Protein AF-A0A955P7U3-F1 (afdb_monomer_lite)

Radius of gyration: 18.77 Å; chains: 1; bounding box: 38×23×50 Å

Structure (mmCIF, N/CA/C/O backbone):
data_AF-A0A955P7U3-F1
#
_entry.id   AF-A0A955P7U3-F1
#
loop_
_atom_site.group_PDB
_atom_site.id
_atom_site.type_symbol
_atom_site.label_atom_id
_atom_site.label_alt_id
_atom_site.label_comp_id
_atom_site.label_asym_id
_atom_site.label_entity_id
_atom_site.label_seq_id
_atom_site.pdbx_PDB_ins_code
_atom_site.Cartn_x
_atom_site.Cartn_y
_atom_site.Cartn_z
_atom_site.occupancy
_atom_site.B_iso_or_equiv
_atom_site.auth_seq_id
_atom_site.auth_comp_id
_atom_site.auth_asym_id
_atom_site.auth_atom_id
_atom_site.pdbx_PDB_model_num
ATOM 1 N N . ALA A 1 1 ? -7.203 8.212 30.049 1.00 80.00 1 ALA A N 1
ATOM 2 C CA . ALA A 1 1 ? -6.103 8.626 29.146 1.00 80.00 1 ALA A CA 1
ATOM 3 C C . ALA A 1 1 ? -5.777 7.527 28.139 1.00 80.00 1 ALA A C 1
ATOM 5 O O . ALA A 1 1 ? -5.871 7.782 26.947 1.00 80.00 1 ALA A O 1
ATOM 6 N N . LEU A 1 2 ? -5.484 6.306 28.605 1.00 91.56 2 LEU A N 1
ATOM 7 C CA . LEU A 1 2 ? -5.196 5.156 27.741 1.00 91.56 2 LEU A CA 1
ATOM 8 C C . LEU A 1 2 ? -6.359 4.787 26.799 1.00 91.56 2 LEU A C 1
ATOM 10 O O . LEU A 1 2 ? -6.129 4.524 25.629 1.00 91.56 2 LEU A O 1
ATOM 14 N N . GLU A 1 3 ? -7.604 4.825 27.283 1.00 92.25 3 GLU A N 1
ATOM 15 C CA . GLU A 1 3 ? -8.786 4.514 26.459 1.00 92.25 3 GLU A CA 1
ATOM 16 C C . GLU A 1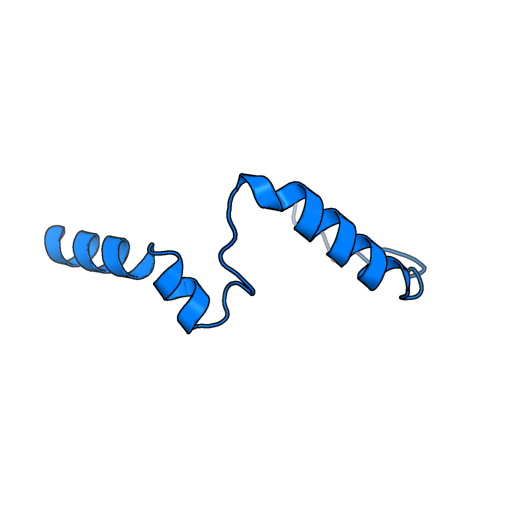 3 ? -8.952 5.486 25.287 1.00 92.25 3 GLU A C 1
ATOM 18 O O . GLU A 1 3 ? -9.094 5.047 24.154 1.00 92.25 3 GLU A O 1
ATOM 23 N N . LYS A 1 4 ? -8.807 6.796 25.537 1.00 92.12 4 LYS A N 1
ATOM 24 C CA . LYS A 1 4 ? -8.800 7.818 24.477 1.00 92.12 4 LYS A CA 1
ATOM 25 C C . LYS A 1 4 ? -7.687 7.579 23.459 1.00 92.12 4 LYS A C 1
ATOM 27 O O . LYS A 1 4 ? -7.893 7.776 22.270 1.00 92.12 4 LYS A O 1
ATOM 32 N N . LEU A 1 5 ? -6.504 7.165 23.920 1.00 92.38 5 LEU A N 1
ATOM 33 C CA . LEU A 1 5 ? -5.399 6.840 23.024 1.00 92.38 5 LEU A CA 1
ATOM 34 C C . LEU A 1 5 ? -5.756 5.638 22.144 1.00 92.38 5 LEU A C 1
ATOM 36 O O . LEU A 1 5 ? -5.590 5.705 20.931 1.00 92.38 5 LEU A O 1
ATOM 40 N N . ARG A 1 6 ? -6.291 4.566 22.738 1.00 94.56 6 ARG A N 1
ATOM 41 C CA . ARG A 1 6 ? -6.698 3.362 22.004 1.00 94.56 6 ARG A CA 1
ATOM 42 C C . ARG A 1 6 ? -7.750 3.677 20.946 1.00 94.56 6 ARG A C 1
ATOM 44 O O . ARG A 1 6 ? -7.617 3.229 19.817 1.00 94.56 6 ARG A O 1
ATOM 51 N N . GLU A 1 7 ? -8.734 4.496 21.295 1.00 95.00 7 GLU A N 1
ATOM 52 C CA . GLU A 1 7 ? -9.797 4.917 20.384 1.00 95.00 7 GLU A CA 1
ATOM 53 C C . GLU A 1 7 ? -9.248 5.678 19.165 1.00 95.00 7 GLU A C 1
ATOM 55 O O . GLU A 1 7 ? -9.632 5.391 18.032 1.00 95.00 7 GLU A O 1
ATOM 60 N N . VAL A 1 8 ? -8.277 6.578 19.365 1.00 93.44 8 VAL A N 1
ATOM 61 C CA . VAL A 1 8 ? -7.592 7.270 18.257 1.00 93.44 8 VAL A CA 1
ATOM 62 C C . VAL A 1 8 ? -6.863 6.278 17.345 1.00 93.44 8 VAL A C 1
ATOM 64 O O . VAL A 1 8 ? -6.940 6.392 16.119 1.00 93.44 8 VAL A O 1
ATOM 67 N N . TYR A 1 9 ? -6.174 5.286 17.912 1.00 93.81 9 TYR A N 1
ATOM 68 C CA . TYR A 1 9 ? -5.495 4.265 17.111 1.00 93.81 9 TYR A CA 1
ATOM 69 C C . TYR A 1 9 ? -6.480 3.373 16.355 1.00 93.81 9 TYR A C 1
ATOM 71 O O . TYR A 1 9 ? -6.268 3.119 15.176 1.00 93.81 9 TYR A O 1
ATOM 79 N N . GLU A 1 10 ? -7.580 2.947 16.976 1.00 93.06 10 GLU A N 1
ATOM 80 C CA . GLU A 1 10 ? -8.602 2.135 16.301 1.00 93.06 10 GLU A CA 1
ATOM 81 C C . GLU A 1 10 ? -9.225 2.884 15.113 1.00 93.06 10 GLU A C 1
ATOM 83 O O . GLU A 1 10 ? -9.401 2.310 14.037 1.00 93.06 10 GLU A O 1
ATOM 88 N N . GLN A 1 11 ? -9.482 4.187 15.260 1.00 91.25 11 GLN A N 1
ATOM 89 C CA . GLN A 1 11 ? -10.016 5.012 14.172 1.00 91.25 11 GLN A CA 1
ATOM 90 C C . GLN A 1 11 ? -9.017 5.212 13.027 1.00 91.25 11 GLN A C 1
ATOM 92 O O . GLN A 1 11 ? -9.406 5.214 11.856 1.00 91.25 11 GLN A O 1
ATO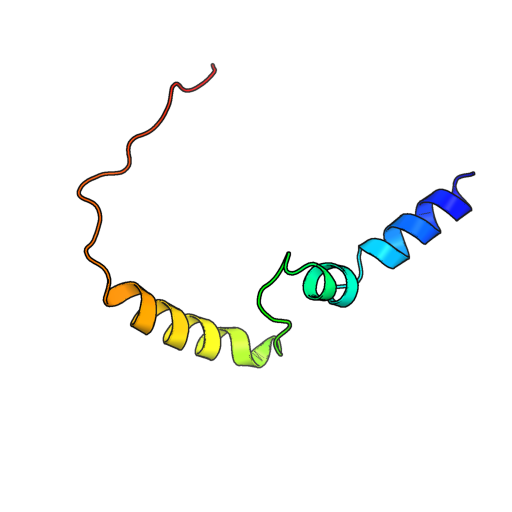M 97 N N . THR A 1 12 ? -7.739 5.406 13.352 1.00 92.62 12 THR A N 1
ATOM 98 C CA . THR A 1 12 ? -6.691 5.687 12.359 1.00 92.62 12 THR A CA 1
ATOM 99 C C . THR A 1 12 ? -6.141 4.422 11.694 1.00 92.62 12 THR A C 1
ATOM 101 O O . THR A 1 12 ? -5.673 4.496 10.561 1.00 92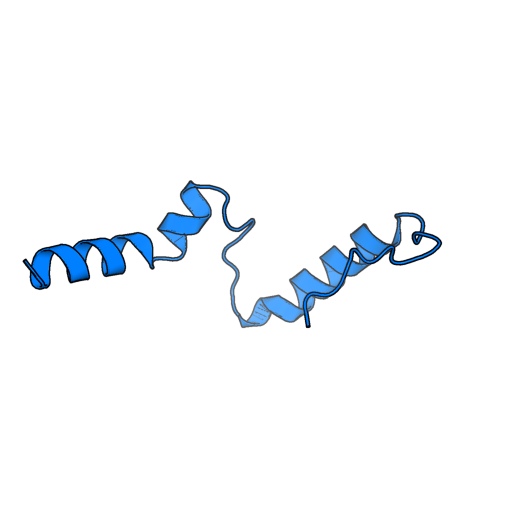.62 12 THR A O 1
ATOM 104 N N . ALA A 1 13 ? -6.258 3.255 12.338 1.00 94.12 13 ALA A N 1
ATOM 105 C CA . ALA A 1 13 ? -5.814 1.962 11.808 1.00 94.12 13 ALA A CA 1
ATOM 106 C C . ALA A 1 13 ? -6.738 1.378 10.726 1.00 94.12 13 ALA A C 1
ATOM 108 O O . ALA A 1 13 ? -6.377 0.410 10.056 1.00 94.12 13 ALA A O 1
ATOM 109 N N . SER A 1 14 ? -7.934 1.939 10.546 1.00 94.94 14 SER A N 1
ATOM 110 C CA . SER A 1 14 ? -8.861 1.487 9.511 1.00 94.94 14 SER A CA 1
ATOM 111 C C . SER A 1 14 ? -8.285 1.721 8.101 1.00 94.94 14 SER A C 1
ATOM 113 O O . SER A 1 14 ? -7.884 2.845 7.792 1.00 94.94 14 SER A O 1
ATOM 115 N N . PRO A 1 15 ? -8.326 0.732 7.185 1.00 95.38 15 PRO A N 1
ATOM 116 C CA . PRO A 1 15 ? -7.905 0.919 5.792 1.00 95.38 15 PRO A CA 1
ATOM 117 C C . PRO A 1 15 ? -8.627 2.078 5.091 1.00 95.38 15 PRO A C 1
ATOM 119 O O . PRO A 1 15 ? -8.037 2.794 4.286 1.00 95.38 15 PRO A O 1
ATOM 122 N N . TYR A 1 16 ? -9.890 2.327 5.447 1.00 95.56 16 TYR A N 1
ATOM 123 C CA . TYR A 1 16 ? -10.673 3.445 4.914 1.00 95.56 16 TYR A CA 1
ATOM 124 C C . TYR A 1 16 ? -10.141 4.809 5.373 1.00 95.56 16 TYR A C 1
ATOM 126 O O . TYR A 1 16 ? -10.214 5.798 4.637 1.00 95.56 16 TYR A O 1
ATOM 134 N N . HIS A 1 17 ? -9.563 4.875 6.574 1.00 96.06 17 HIS A N 1
ATOM 135 C CA . HIS A 1 17 ? -8.901 6.078 7.067 1.00 96.06 17 HIS A CA 1
ATOM 136 C C . HIS A 1 17 ? -7.658 6.416 6.232 1.00 96.06 17 HIS A C 1
ATOM 138 O O . HIS A 1 17 ? -7.432 7.587 5.921 1.00 96.06 17 HIS A O 1
ATOM 144 N N . ALA A 1 18 ? -6.892 5.401 5.825 1.00 96.94 18 ALA A N 1
ATOM 145 C CA . ALA A 1 18 ? -5.747 5.564 4.933 1.00 96.94 18 ALA A CA 1
ATOM 146 C C . ALA A 1 18 ? -6.184 5.927 3.501 1.00 96.94 18 ALA A C 1
ATOM 148 O O . ALA A 1 18 ? -5.658 6.873 2.915 1.00 96.94 18 ALA A O 1
ATOM 149 N N . ALA A 1 19 ? -7.194 5.235 2.961 1.00 97.00 19 ALA A N 1
ATOM 150 C CA . ALA A 1 19 ? -7.691 5.461 1.601 1.00 97.00 19 ALA A CA 1
ATOM 151 C C . ALA A 1 19 ? -8.290 6.867 1.417 1.00 97.00 19 ALA A C 1
ATOM 153 O O . ALA A 1 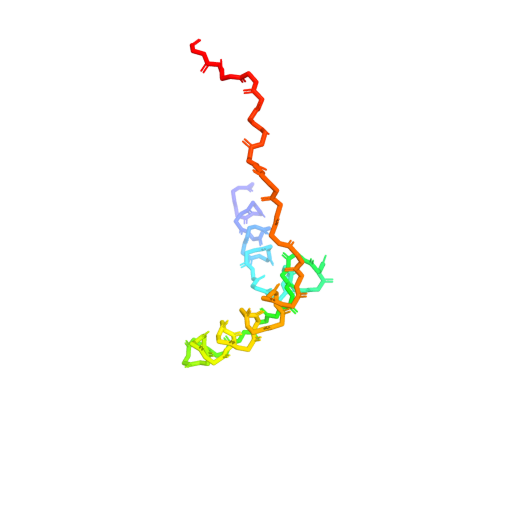19 ? -7.990 7.544 0.439 1.00 97.00 19 ALA A O 1
ATOM 154 N N . SER A 1 20 ? -9.059 7.364 2.394 1.00 96.25 20 SER A N 1
ATOM 155 C CA . SER A 1 20 ? -9.601 8.738 2.369 1.00 96.25 20 SER A CA 1
ATOM 156 C C . SER A 1 20 ? -8.532 9.840 2.355 1.00 96.25 20 SER A C 1
ATOM 158 O O . SER A 1 20 ? -8.840 10.983 2.025 1.00 96.25 20 SER A O 1
ATOM 160 N N . ARG A 1 21 ? -7.281 9.508 2.695 1.00 96.38 21 ARG A N 1
ATOM 161 C CA . ARG A 1 21 ? -6.124 10.417 2.675 1.00 96.38 21 ARG A CA 1
ATOM 162 C C . ARG A 1 21 ? -5.169 10.148 1.520 1.00 96.38 21 ARG A C 1
ATOM 164 O O . ARG A 1 21 ? -4.114 10.774 1.472 1.00 96.38 21 ARG A O 1
ATOM 171 N N . LEU A 1 22 ? -5.521 9.220 0.626 1.00 96.81 22 LEU A N 1
ATOM 172 C CA . LEU A 1 22 ? -4.669 8.776 -0.478 1.00 96.81 22 LEU A CA 1
ATOM 173 C C . LEU A 1 22 ? -3.305 8.258 0.000 1.00 96.81 22 LEU A C 1
ATOM 175 O O . LEU A 1 22 ? -2.303 8.369 -0.696 1.00 96.81 22 LEU A O 1
ATOM 179 N N . TRP A 1 23 ? -3.251 7.695 1.209 1.00 96.69 23 TRP A N 1
ATOM 180 C CA . TRP A 1 23 ? -2.056 6.985 1.677 1.00 96.69 23 TRP A CA 1
ATOM 181 C C . TRP A 1 23 ? -1.910 5.622 0.999 1.00 96.69 23 TRP A C 1
ATOM 183 O O . TRP A 1 23 ? -0.824 5.053 0.974 1.00 96.69 23 TRP A O 1
ATOM 193 N N . VAL A 1 24 ? -3.020 5.101 0.476 1.00 96.31 24 VAL A N 1
ATOM 194 C CA . VAL A 1 24 ? -3.097 3.894 -0.342 1.00 96.31 24 VAL A CA 1
ATOM 195 C C . VAL A 1 24 ? -3.940 4.199 -1.573 1.00 96.31 24 VAL A C 1
ATOM 197 O O . VAL A 1 24 ? -4.921 4.940 -1.477 1.00 96.31 24 VAL A O 1
ATOM 200 N N . ASP A 1 25 ? -3.579 3.606 -2.707 1.00 96.19 25 ASP A N 1
ATOM 201 C CA . ASP A 1 25 ? -4.276 3.844 -3.975 1.00 96.19 25 ASP A CA 1
ATOM 202 C C . ASP A 1 25 ? -5.607 3.086 -4.067 1.00 96.19 25 ASP A C 1
ATOM 204 O O . ASP A 1 25 ? -6.564 3.566 -4.672 1.00 96.19 25 ASP A O 1
ATOM 208 N N . ALA A 1 26 ? -5.689 1.896 -3.461 1.00 96.12 26 ALA A N 1
ATOM 209 C CA . ALA A 1 26 ? -6.890 1.069 -3.476 1.00 96.12 26 ALA A CA 1
ATOM 210 C C . ALA A 1 26 ? -6.950 0.096 -2.290 1.00 96.12 26 ALA A C 1
ATOM 212 O O . ALA A 1 26 ? -5.931 -0.410 -1.820 1.00 96.12 26 ALA A O 1
ATOM 213 N N . ILE A 1 27 ? -8.173 -0.214 -1.853 1.00 97.06 27 ILE A N 1
ATOM 214 C CA . ILE A 1 27 ? -8.480 -1.372 -1.006 1.00 97.06 27 ILE A CA 1
ATOM 215 C C . ILE A 1 27 ? -9.025 -2.451 -1.942 1.00 97.06 27 ILE A C 1
ATOM 217 O O . ILE A 1 27 ? -10.030 -2.219 -2.610 1.00 97.06 27 ILE A O 1
ATOM 221 N N . ILE A 1 28 ? -8.365 -3.606 -2.003 1.00 97.50 28 ILE A N 1
ATOM 222 C CA . ILE A 1 28 ? -8.702 -4.695 -2.934 1.00 97.50 28 ILE A CA 1
ATOM 223 C C . ILE A 1 28 ? -9.096 -5.969 -2.185 1.00 97.50 28 ILE A C 1
ATOM 225 O O . ILE A 1 28 ? -8.703 -6.164 -1.030 1.00 97.50 28 ILE A O 1
ATOM 229 N N . ASP A 1 29 ? -9.841 -6.858 -2.846 1.00 98.06 29 ASP A N 1
ATOM 230 C CA . ASP A 1 29 ? -10.044 -8.213 -2.333 1.00 98.06 29 ASP A CA 1
ATOM 231 C C . ASP A 1 29 ? -8.687 -8.943 -2.308 1.00 98.06 29 ASP A C 1
ATOM 233 O O . ASP A 1 29 ? -7.980 -8.950 -3.322 1.00 98.06 29 ASP A O 1
ATOM 237 N N . PRO A 1 30 ? -8.300 -9.602 -1.198 1.00 98.12 30 PRO A N 1
ATOM 238 C CA . PRO A 1 30 ? -7.043 -10.346 -1.132 1.00 98.12 30 PRO A CA 1
ATOM 239 C C . PRO A 1 30 ? -6.849 -11.352 -2.278 1.00 98.12 30 PRO A C 1
ATOM 241 O O . PRO A 1 30 ? -5.716 -11.596 -2.702 1.00 98.12 30 PRO A O 1
ATOM 244 N N . ARG A 1 31 ? -7.939 -11.909 -2.820 1.00 98.50 31 ARG A N 1
ATOM 245 C CA . ARG A 1 31 ? -7.929 -12.852 -3.951 1.00 98.50 31 ARG A CA 1
ATOM 246 C C . ARG A 1 31 ? -7.543 -12.192 -5.278 1.00 98.50 31 ARG A C 1
ATOM 248 O O . ARG A 1 31 ? -7.009 -12.868 -6.156 1.00 98.50 31 ARG A O 1
ATOM 255 N N . GLU A 1 32 ? -7.760 -10.887 -5.417 1.00 98.31 32 GLU A N 1
ATOM 256 C CA . GLU A 1 32 ? -7.459 -10.113 -6.630 1.00 98.31 32 GLU A CA 1
ATOM 257 C C . GLU A 1 32 ? -6.009 -9.613 -6.680 1.00 98.31 32 GLU A C 1
ATOM 259 O O . GLU A 1 32 ? -5.538 -9.189 -7.736 1.00 98.31 32 GLU A O 1
ATOM 264 N N . THR A 1 33 ? -5.254 -9.737 -5.581 1.00 98.31 33 THR A N 1
ATOM 265 C CA . THR A 1 33 ? -3.862 -9.262 -5.460 1.00 98.31 33 THR A CA 1
ATOM 266 C C . THR A 1 33 ? -2.981 -9.670 -6.644 1.00 98.31 33 THR A C 1
ATOM 268 O O . THR A 1 33 ? -2.239 -8.849 -7.181 1.00 98.31 33 THR A O 1
ATOM 271 N N . ARG A 1 34 ? -3.074 -10.928 -7.104 1.00 98.31 34 ARG A N 1
ATOM 272 C CA . ARG A 1 34 ? -2.266 -11.415 -8.238 1.00 98.31 34 ARG A CA 1
ATOM 273 C C . ARG A 1 34 ? -2.596 -10.685 -9.541 1.00 98.31 34 ARG A C 1
ATOM 275 O O . 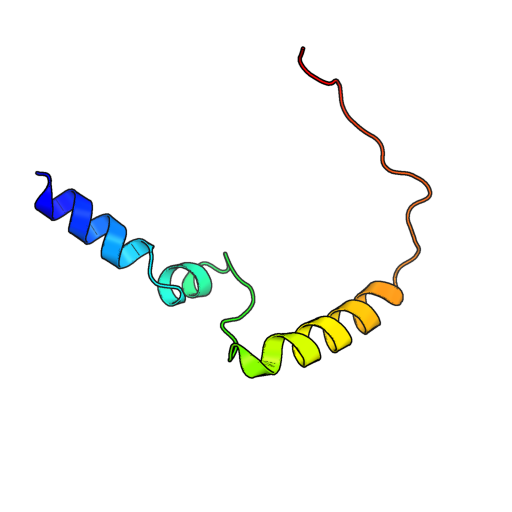ARG A 1 34 ? -1.686 -10.388 -10.308 1.00 98.31 34 ARG A O 1
ATOM 282 N N . GLN A 1 35 ? -3.877 -10.432 -9.799 1.00 98.44 35 GLN A N 1
ATOM 283 C CA . GLN A 1 35 ? -4.323 -9.761 -11.021 1.00 98.44 35 GLN A CA 1
ATOM 284 C C . GLN A 1 35 ? -3.934 -8.282 -10.999 1.00 98.44 35 GLN A C 1
ATOM 286 O O . GLN A 1 35 ? -3.427 -7.774 -11.998 1.00 98.44 35 GLN A O 1
ATOM 291 N N . ALA A 1 36 ? -4.085 -7.623 -9.845 1.00 98.00 36 ALA A N 1
ATOM 292 C CA . ALA A 1 36 ? -3.650 -6.244 -9.654 1.00 98.00 36 ALA A CA 1
ATOM 293 C C . ALA A 1 36 ? -2.143 -6.088 -9.923 1.00 98.00 36 ALA A C 1
ATOM 295 O O . ALA A 1 36 ? -1.741 -5.227 -10.703 1.00 98.00 36 ALA A O 1
ATOM 296 N N . LEU A 1 37 ? -1.310 -6.965 -9.349 1.00 97.88 37 LEU A N 1
ATOM 297 C CA . LEU A 1 37 ? 0.138 -6.934 -9.570 1.00 97.88 37 LEU A CA 1
ATOM 298 C C . LEU A 1 37 ? 0.526 -7.216 -11.028 1.00 97.88 37 LEU A C 1
ATOM 300 O O . LEU A 1 37 ? 1.382 -6.513 -11.557 1.00 97.88 37 LEU A O 1
ATOM 304 N N . ASP A 1 38 ? -0.096 -8.200 -11.690 1.00 98.25 38 ASP A N 1
ATOM 305 C CA . ASP A 1 38 ? 0.167 -8.482 -13.113 1.00 98.25 38 ASP A CA 1
ATOM 306 C C . ASP A 1 38 ? -0.144 -7.260 -13.989 1.00 98.25 38 ASP A C 1
ATOM 308 O O . ASP A 1 38 ? 0.677 -6.859 -14.815 1.00 98.25 38 ASP A O 1
ATOM 312 N N . HIS A 1 39 ? -1.294 -6.621 -13.766 1.00 97.50 39 HIS A N 1
ATOM 313 C CA . HIS A 1 39 ? -1.690 -5.432 -14.512 1.00 97.50 39 HIS A CA 1
ATOM 314 C C . HIS A 1 39 ? -0.727 -4.257 -14.288 1.00 97.50 39 HIS A C 1
ATOM 316 O O . HIS A 1 39 ? -0.249 -3.654 -15.252 1.00 97.50 39 HIS A O 1
ATOM 322 N N . LEU A 1 40 ? -0.394 -3.963 -13.028 1.00 97.25 40 LEU A N 1
ATOM 323 C CA . LEU A 1 40 ? 0.504 -2.861 -12.678 1.00 97.25 40 LEU A CA 1
ATOM 324 C C . LEU A 1 40 ? 1.916 -3.081 -13.227 1.00 97.25 40 LEU A C 1
ATOM 326 O O . LEU A 1 40 ? 2.497 -2.162 -13.799 1.00 97.25 40 LEU A O 1
ATOM 330 N N . LEU A 1 41 ? 2.456 -4.299 -13.128 1.00 96.56 41 LEU A N 1
ATOM 331 C CA . LEU A 1 41 ? 3.782 -4.616 -13.665 1.00 96.56 41 LEU A CA 1
ATOM 332 C C . LEU A 1 41 ? 3.844 -4.446 -15.185 1.00 96.56 41 LEU A C 1
ATOM 334 O O . LEU A 1 41 ? 4.832 -3.916 -15.693 1.00 96.56 41 LEU A O 1
ATOM 338 N N . ARG A 1 42 ? 2.787 -4.830 -15.915 1.00 97.06 42 ARG A N 1
ATOM 339 C CA . ARG A 1 42 ? 2.701 -4.582 -17.365 1.00 97.06 42 ARG A CA 1
ATOM 340 C C . ARG A 1 42 ? 2.765 -3.094 -17.679 1.00 97.06 42 ARG A C 1
ATOM 342 O O . ARG A 1 42 ? 3.508 -2.708 -18.575 1.00 97.06 42 ARG A O 1
ATOM 349 N N . ILE A 1 43 ? 2.034 -2.267 -16.934 1.00 96.19 43 ILE A N 1
ATOM 350 C CA . ILE A 1 43 ? 2.049 -0.811 -17.124 1.00 96.19 43 ILE A CA 1
ATOM 351 C C . ILE A 1 43 ? 3.445 -0.246 -16.838 1.00 96.19 43 ILE A C 1
ATOM 353 O O . ILE A 1 43 ? 3.991 0.479 -17.667 1.00 96.19 43 ILE A O 1
ATOM 357 N N . VAL A 1 44 ? 4.052 -0.612 -15.705 1.00 94.62 44 VAL A N 1
ATOM 358 C CA . VAL A 1 44 ? 5.380 -0.117 -15.299 1.00 94.62 44 VAL A CA 1
ATOM 359 C C . VAL A 1 44 ? 6.474 -0.542 -16.284 1.00 94.62 44 VAL A C 1
ATOM 361 O O . VAL A 1 44 ? 7.399 0.226 -16.530 1.00 94.62 44 VAL A O 1
ATOM 364 N N . SER A 1 45 ? 6.348 -1.718 -16.909 1.00 95.06 45 SER A N 1
ATOM 365 C CA . SER A 1 45 ? 7.322 -2.220 -17.893 1.00 95.06 45 SER A CA 1
ATOM 366 C C . SER A 1 45 ? 7.441 -1.379 -19.170 1.00 95.06 45 SER A C 1
ATOM 368 O O . SER A 1 45 ? 8.390 -1.557 -19.930 1.00 95.06 45 SER A O 1
ATOM 370 N N . LEU A 1 46 ? 6.499 -0.461 -19.412 1.00 95.25 46 LEU A N 1
ATOM 371 C CA . LEU A 1 46 ? 6.549 0.460 -20.549 1.00 95.25 46 LEU A CA 1
ATOM 372 C C . LEU A 1 46 ? 7.542 1.612 -20.333 1.00 95.25 46 LEU A C 1
ATOM 374 O O . LEU A 1 46 ? 7.899 2.296 -21.292 1.00 95.25 46 LEU A O 1
ATOM 378 N N . ALA A 1 47 ? 7.974 1.848 -19.092 1.00 94.56 47 ALA A N 1
ATOM 379 C CA . ALA A 1 47 ? 8.963 2.869 -18.779 1.00 94.56 47 ALA A CA 1
ATOM 380 C C . ALA A 1 47 ? 10.397 2.355 -19.032 1.00 94.56 47 ALA A C 1
ATOM 382 O O . ALA A 1 47 ? 10.682 1.179 -18.793 1.00 94.56 47 ALA A O 1
ATOM 383 N N . PRO A 1 48 ? 11.327 3.219 -19.485 1.00 91.69 48 PRO A N 1
ATOM 384 C CA . PRO A 1 48 ? 12.732 2.849 -19.613 1.00 91.69 48 PRO A CA 1
ATOM 385 C C . PRO A 1 48 ? 13.326 2.483 -18.248 1.0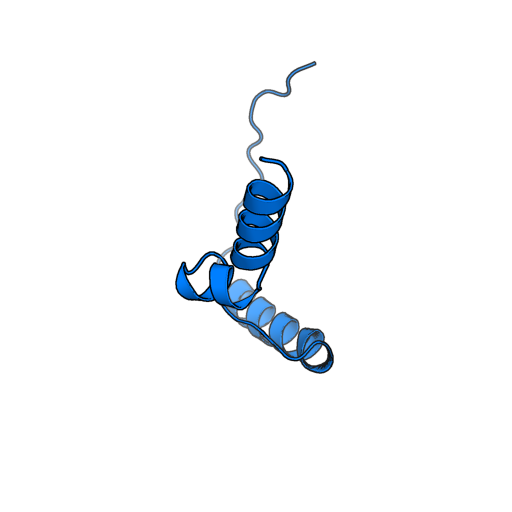0 91.69 48 PRO A C 1
ATOM 387 O O . PRO A 1 48 ? 13.070 3.150 -17.244 1.00 91.69 48 PRO A O 1
ATOM 390 N N . ILE A 1 49 ? 14.143 1.429 -18.220 1.00 88.88 49 ILE A N 1
ATOM 391 C CA . ILE A 1 49 ? 14.819 0.977 -17.002 1.00 88.88 49 ILE A CA 1
ATOM 392 C C . ILE A 1 49 ? 15.966 1.954 -16.687 1.00 88.88 49 ILE A C 1
ATOM 394 O O . ILE A 1 49 ? 16.812 2.173 -17.556 1.00 88.88 49 ILE A O 1
ATOM 398 N N . PRO A 1 50 ? 16.030 2.533 -15.472 1.00 87.88 50 PRO A N 1
ATOM 399 C CA . PRO A 1 50 ? 17.138 3.399 -15.075 1.00 87.88 50 PRO A CA 1
ATOM 400 C C . PRO A 1 50 ? 18.481 2.657 -15.111 1.00 87.88 50 PRO A C 1
ATOM 402 O O . PRO A 1 50 ? 18.568 1.512 -14.672 1.00 87.88 50 PRO A O 1
ATOM 405 N N . GLU A 1 51 ? 19.538 3.323 -15.580 1.00 86.06 51 GLU A N 1
ATOM 406 C CA . GLU A 1 51 ? 20.869 2.717 -15.781 1.00 86.06 51 GLU A CA 1
ATOM 407 C C . GLU A 1 51 ? 21.574 2.279 -14.482 1.00 86.06 51 GLU A C 1
ATOM 409 O O . GLU A 1 51 ? 22.553 1.537 -14.527 1.00 86.06 51 GLU A O 1
ATOM 414 N N . GLY A 1 52 ? 21.084 2.693 -13.311 1.00 85.19 52 GLY A N 1
ATOM 415 C CA . GLY A 1 52 ? 21.658 2.290 -12.032 1.00 85.19 52 GLY A CA 1
ATOM 416 C C . GLY A 1 52 ? 20.845 2.738 -10.821 1.00 85.19 52 GLY A C 1
ATOM 417 O O . GLY A 1 52 ? 19.978 3.608 -10.907 1.00 85.19 52 GLY A O 1
ATOM 418 N N . PHE A 1 53 ? 21.147 2.134 -9.671 1.00 90.50 53 PHE A N 1
ATOM 419 C CA . PHE A 1 53 ? 20.582 2.503 -8.376 1.00 90.50 53 PHE A CA 1
ATOM 420 C C . PHE A 1 53 ? 21.614 3.305 -7.576 1.00 90.50 53 PHE A C 1
ATOM 422 O O . PHE A 1 53 ? 22.532 2.745 -6.978 1.00 90.50 53 PHE A O 1
ATOM 429 N N . ASN A 1 54 ? 21.483 4.631 -7.605 1.00 89.62 54 ASN A N 1
ATOM 430 C CA . ASN A 1 54 ? 22.409 5.536 -6.926 1.00 89.62 54 ASN A CA 1
ATOM 431 C C . ASN A 1 54 ? 22.088 5.593 -5.427 1.00 89.62 54 ASN A C 1
ATOM 433 O O . ASN A 1 54 ? 21.120 6.230 -5.011 1.00 89.62 54 ASN A O 1
ATOM 437 N N . LEU A 1 55 ? 22.901 4.909 -4.625 1.00 91.69 55 LEU A N 1
ATOM 438 C CA . LEU A 1 55 ? 22.783 4.870 -3.168 1.00 91.69 55 LEU A CA 1
ATOM 439 C C . LEU A 1 55 ? 23.398 6.114 -2.512 1.00 91.69 55 LEU A C 1
ATOM 441 O O . LEU A 1 55 ? 24.404 6.648 -2.977 1.00 91.69 55 LEU A O 1
ATOM 445 N N . GLY A 1 56 ? 22.801 6.549 -1.399 1.00 91.94 56 GLY A N 1
ATOM 446 C CA . GLY A 1 56 ? 23.389 7.551 -0.508 1.00 91.94 56 GLY A CA 1
ATOM 447 C C . GLY A 1 56 ? 24.476 6.969 0.404 1.00 91.94 56 GLY A C 1
ATOM 448 O O . GLY A 1 56 ? 24.847 5.800 0.303 1.00 91.94 56 GLY A O 1
ATOM 449 N N . VAL A 1 57 ? 24.977 7.786 1.333 1.00 94.19 57 VAL A N 1
ATOM 450 C CA . VAL A 1 57 ? 25.952 7.343 2.342 1.00 94.19 57 VAL A CA 1
ATOM 451 C C . VAL A 1 57 ? 25.272 6.417 3.351 1.00 94.19 57 VAL A C 1
ATOM 453 O O . VAL A 1 57 ? 24.269 6.789 3.960 1.00 94.19 57 VAL A O 1
ATOM 456 N N . PHE A 1 58 ? 25.838 5.230 3.562 1.00 94.44 58 PHE A N 1
ATOM 457 C CA . PHE A 1 58 ? 25.415 4.335 4.636 1.00 94.44 58 PHE A CA 1
ATOM 458 C C . PHE A 1 58 ? 25.955 4.827 5.983 1.00 94.44 58 PHE A C 1
ATOM 460 O O . PHE A 1 58 ? 27.149 5.095 6.112 1.00 94.44 58 PHE A O 1
ATOM 467 N N . GLN A 1 59 ? 25.080 4.934 6.985 1.00 89.56 59 GLN A N 1
ATOM 468 C CA . GLN A 1 59 ? 25.495 5.138 8.374 1.00 89.56 59 GLN A CA 1
ATOM 469 C C . GLN A 1 59 ? 25.930 3.795 8.974 1.00 89.56 59 GLN A C 1
ATOM 471 O O . GLN A 1 59 ? 25.183 2.819 8.889 1.00 89.56 59 GLN A O 1
ATOM 476 N N . VAL A 1 60 ? 27.135 3.767 9.548 1.00 82.75 60 VAL A N 1
ATOM 477 C CA . VAL A 1 60 ? 27.724 2.645 10.304 1.00 82.75 60 VAL A CA 1
ATOM 478 C C . VAL A 1 60 ? 27.786 2.964 11.787 1.00 82.75 60 VAL A C 1
ATOM 480 O O . VAL A 1 60 ? 27.981 4.156 12.117 1.00 82.75 60 VAL A O 1
#

Foldseek 3Di:
DVVVVVVVCVVCVDPVNCVVVVVDVDDDDPVCVVVVVVVVVVVVVVDDDDPDDDDDDDDD

Sequence (60 aa):
ALEKLREVYEQTASPYHAASRLWVDAIIDPRETRQALDHLLRIVSLAPIPEGFNLGVFQV

pLDDT: mean 94.2, std 3.94, range [80.0, 98.5]

Secondary structure (DSSP, 8-state):
-HHHHHHHHHHHSSHHHHHTTTSSS----GGGHHHHHHHHHHHHTTSPPPS-----PPP-